Protein AF-0000000081447869 (afdb_homodimer)

InterPro domains:
  IPR001841 Zinc finger, RING-type [PS50089] (21-63)
  IPR001841 Zinc finger, RING-type [SM00184] (21-63)
  IPR013083 Zinc finger, RING/FYVE/PHD-type [G3DSA:3.30.40.10] (5-81)
  IPR017907 Zinc finger, RING-type, conserved site [PS00518] (40-49)
  IPR027370 Zinc finger, RING-type, eukaryotic [PF13445] (21-60)
  IPR052667 E3 ubiquitin-protein ligase RING-type [PTHR47156] (13-80)

Organism: NCBI:txid290746

Solvent-accessible surface area (backbone atoms only — not comparable to full-atom values): 9033 Å² total; per-residue (Å²): 138,72,70,68,60,60,57,58,55,49,54,54,48,53,56,53,55,52,43,35,18,80,81,82,61,49,59,51,39,94,58,69,30,19,38,30,60,43,61,87,12,54,54,34,19,42,56,56,43,60,67,54,29,47,87,57,24,26,52,39,92,83,82,58,52,71,22,86,47,32,47,89,72,60,37,50,37,53,59,78,100,136,72,70,67,59,61,57,58,56,48,54,55,48,53,56,52,55,51,43,36,19,80,82,84,61,48,60,50,39,94,57,68,29,18,37,29,61,45,60,86,12,55,54,33,20,42,55,55,43,59,68,54,28,46,87,57,24,26,51,38,94,82,81,57,53,72,23,86,48,33,49,90,71,60,35,50,37,52,62,76,101

Structure (mmCIF, N/CA/C/O backbone):
data_AF-0000000081447869-model_v1
#
loop_
_entity.id
_entity.type
_entity.pdbx_description
1 polymer 'RING-type domain-containing protein'
#
loop_
_atom_site.group_PDB
_atom_site.id
_atom_site.type_symbol
_atom_site.label_atom_id
_atom_site.label_alt_id
_atom_site.label_comp_id
_atom_site.label_asym_id
_atom_site.label_entity_id
_atom_site.label_seq_id
_atom_site.pdbx_PDB_ins_code
_atom_site.Cartn_x
_atom_site.Cartn_y
_atom_site.Cartn_z
_atom_site.occupancy
_atom_site.B_iso_or_equiv
_atom_site.auth_seq_id
_atom_site.auth_comp_id
_atom_site.auth_asym_id
_atom_site.auth_atom_id
_atom_site.pdbx_PDB_model_num
ATOM 1 N N . MET A 1 1 ? -5.035 40.844 2.201 1 31.8 1 MET A N 1
ATOM 2 C CA . MET A 1 1 ? -4.266 40.062 3.172 1 31.8 1 MET A CA 1
ATOM 3 C C . MET A 1 1 ? -4.891 38.688 3.4 1 31.8 1 MET A C 1
ATOM 5 O O . MET A 1 1 ? -4.484 37.969 4.305 1 31.8 1 MET A O 1
ATOM 9 N N . LEU A 1 2 ? -6.113 38.406 2.943 1 38.25 2 LEU A N 1
ATOM 10 C CA . LEU A 1 2 ? -7.051 37.344 3.281 1 38.25 2 LEU A CA 1
ATOM 11 C C . LEU A 1 2 ? -6.59 36 2.701 1 38.25 2 LEU A C 1
ATOM 13 O O . LEU A 1 2 ? -7.125 34.969 3.057 1 38.25 2 LEU A O 1
ATOM 17 N N . SER A 1 3 ? -5.953 36.094 1.623 1 46.19 3 SER A N 1
ATOM 18 C CA . SER A 1 3 ? -6.004 34.969 0.693 1 46.19 3 SER A CA 1
ATOM 19 C C . SER A 1 3 ? -5.125 33.812 1.17 1 46.19 3 SER A C 1
ATOM 21 O O . SER A 1 3 ? -5.098 32.75 0.549 1 46.19 3 SER A O 1
ATOM 23 N N . ASN A 1 4 ? -4.125 34.156 1.962 1 42.12 4 ASN A N 1
ATOM 24 C CA . ASN A 1 4 ? -3.127 33.125 2.154 1 42.12 4 ASN A CA 1
ATOM 25 C C . ASN A 1 4 ? -3.65 32 3.055 1 42.12 4 ASN A C 1
ATOM 27 O O . ASN A 1 4 ? -2.961 31 3.283 1 42.12 4 ASN A O 1
ATOM 31 N N . ALA A 1 5 ? -4.676 32.406 3.873 1 39.31 5 ALA A N 1
ATOM 32 C CA . ALA A 1 5 ? -5.184 31.406 4.816 1 39.31 5 ALA A CA 1
ATOM 33 C C . ALA A 1 5 ? -5.781 30.219 4.082 1 39.31 5 ALA A C 1
ATOM 35 O O . ALA A 1 5 ? -5.891 29.125 4.645 1 39.31 5 ALA A O 1
ATOM 36 N N . SER A 1 6 ? -6.32 30.375 2.91 1 42.62 6 SER A N 1
ATOM 37 C CA . SER A 1 6 ? -7.043 29.281 2.277 1 42.62 6 SER A CA 1
ATOM 38 C C . SER A 1 6 ? -6.098 28.141 1.897 1 42.62 6 SER A C 1
ATOM 40 O O . SER A 1 6 ? -6.531 27 1.717 1 42.62 6 SER A O 1
ATOM 42 N N . ARG A 1 7 ? -4.906 28.469 1.61 1 40.16 7 ARG A N 1
ATOM 43 C CA . ARG A 1 7 ? -3.982 27.469 1.091 1 40.16 7 ARG A CA 1
ATOM 44 C C . ARG A 1 7 ? -3.51 26.531 2.199 1 40.16 7 ARG A C 1
ATOM 46 O O . ARG A 1 7 ? -3.26 25.344 1.955 1 40.16 7 ARG A O 1
ATOM 53 N N . VAL A 1 8 ? -3.359 27.109 3.398 1 44.06 8 VAL A N 1
ATOM 54 C CA . VAL A 1 8 ? -2.902 26.234 4.48 1 44.06 8 VAL A CA 1
ATOM 55 C C . VAL A 1 8 ? -4.004 25.25 4.848 1 44.06 8 VAL A C 1
ATOM 57 O O . VAL A 1 8 ? -3.719 24.125 5.27 1 44.06 8 VAL A O 1
ATOM 60 N N . PHE A 1 9 ? -5.305 25.719 4.941 1 43.28 9 PHE A N 1
ATOM 61 C CA . PHE A 1 9 ? -6.438 24.844 5.219 1 43.28 9 PHE A CA 1
ATOM 62 C C . PHE A 1 9 ? -6.516 23.719 4.195 1 43.28 9 PHE A C 1
ATOM 64 O O . PHE A 1 9 ? -6.914 22.594 4.523 1 43.28 9 PHE A O 1
ATOM 71 N N . GLN A 1 10 ? -6.172 23.953 2.92 1 45.28 10 GLN A N 1
ATOM 72 C CA . GLN A 1 10 ? -6.273 23 1.812 1 45.28 10 GLN A CA 1
ATOM 73 C C . GLN A 1 10 ? -5.277 21.859 1.968 1 45.28 10 GLN A C 1
ATOM 75 O O . GLN A 1 10 ? -5.586 20.703 1.649 1 45.28 10 GLN A O 1
ATOM 80 N N . THR A 1 11 ? -4.082 22.25 2.373 1 47.38 11 THR A N 1
ATOM 81 C CA . THR A 1 11 ? -3.041 21.234 2.52 1 47.38 11 THR A CA 1
ATOM 82 C C . THR A 1 11 ? -3.359 20.297 3.684 1 47.38 11 THR A C 1
ATOM 84 O O . THR A 1 11 ? -3.125 19.094 3.598 1 47.38 11 THR A O 1
ATOM 87 N N . SER A 1 12 ? -3.805 20.922 4.742 1 48.34 12 SER A N 1
ATOM 88 C CA . SER A 1 12 ? -4.184 20.109 5.887 1 48.34 12 SER A CA 1
ATOM 89 C C . SER A 1 12 ? -5.371 19.203 5.555 1 48.34 12 SER A C 1
ATOM 91 O O . SER A 1 12 ? -5.449 18.078 6.035 1 48.34 12 SER A O 1
ATOM 93 N N . ASP A 1 13 ? -6.402 19.812 4.855 1 50 13 ASP A N 1
ATOM 94 C CA . ASP A 1 13 ? -7.59 19.047 4.504 1 50 13 ASP A CA 1
ATOM 95 C C . ASP A 1 13 ? -7.234 17.875 3.576 1 50 13 ASP A C 1
ATOM 97 O O . ASP A 1 13 ? -7.828 16.812 3.668 1 50 13 ASP A O 1
ATOM 101 N N . LYS A 1 14 ? -6.383 18.234 2.594 1 54.09 14 LYS A N 1
ATOM 102 C CA . LYS A 1 14 ? -5.953 17.172 1.68 1 54.09 14 LYS A CA 1
ATOM 103 C C . LYS A 1 14 ? -5.191 16.078 2.42 1 54.09 14 LYS A C 1
ATOM 105 O O . LYS A 1 14 ? -5.328 14.898 2.104 1 54.09 14 LYS A O 1
ATOM 110 N N . LEU A 1 15 ? -4.43 16.484 3.393 1 55.5 15 LEU A N 1
ATOM 111 C CA . LEU A 1 15 ? -3.721 15.5 4.203 1 55.5 15 LEU A CA 1
ATOM 112 C C . LEU A 1 15 ? -4.699 14.602 4.949 1 55.5 15 LEU A C 1
ATOM 114 O O . LEU A 1 15 ? -4.473 13.398 5.07 1 55.5 15 LEU A O 1
ATOM 118 N N . LYS A 1 16 ? -5.84 15.266 5.414 1 58.66 16 LYS A N 1
ATOM 119 C CA . LYS A 1 16 ? -6.855 14.508 6.137 1 58.66 16 LYS A CA 1
ATOM 120 C C . LYS A 1 16 ? -7.566 13.523 5.211 1 58.66 16 LYS A C 1
ATOM 122 O O . LYS A 1 16 ? -7.914 12.414 5.625 1 58.66 16 LYS A O 1
ATOM 127 N N . GLU A 1 17 ? -7.676 13.945 3.936 1 72.25 17 GLU A N 1
ATOM 128 C CA . GLU A 1 17 ? -8.406 13.125 2.977 1 72.25 17 GLU A CA 1
ATOM 129 C C . GLU A 1 17 ? -7.621 11.867 2.615 1 72.25 17 GLU A C 1
ATOM 131 O O . GLU A 1 17 ? -8.211 10.828 2.309 1 72.25 17 GLU A O 1
ATOM 136 N N . ASN A 1 18 ? -6.363 11.875 2.914 1 80.12 18 ASN A N 1
ATOM 137 C CA . ASN A 1 18 ? -5.543 10.719 2.564 1 80.12 18 ASN A CA 1
ATOM 138 C C . ASN A 1 18 ? -5.641 9.625 3.623 1 80.12 18 ASN A C 1
ATOM 140 O O . ASN A 1 18 ? -5.266 8.477 3.373 1 80.12 18 ASN A O 1
ATOM 144 N N . PHE A 1 19 ? -6.414 10.008 4.617 1 89.19 19 PHE A N 1
ATOM 145 C CA . PHE A 1 19 ? -6.457 9.047 5.711 1 89.19 19 PHE A CA 1
ATOM 146 C C . PHE A 1 19 ? -7.879 8.555 5.945 1 89.19 19 PHE A C 1
ATOM 148 O O . PHE A 1 19 ? -8.258 8.25 7.078 1 89.19 19 PHE A O 1
ATOM 155 N N . THR A 1 20 ? -8.633 8.586 4.887 1 93.19 20 THR A N 1
ATOM 156 C CA . THR A 1 20 ? -10.008 8.086 4.926 1 93.19 20 THR A CA 1
ATOM 157 C C . THR A 1 20 ? -10.242 7.062 3.818 1 93.19 20 THR A C 1
ATOM 159 O O . THR A 1 20 ? -9.695 7.195 2.719 1 93.19 20 THR A O 1
ATOM 162 N N . CYS A 1 21 ? -11.062 6.055 4.137 1 95.94 21 CYS A N 1
ATOM 163 C CA . CYS A 1 21 ? -11.445 5.059 3.139 1 95.94 21 CYS A CA 1
ATOM 164 C C . CYS A 1 21 ? -12.352 5.668 2.078 1 95.94 21 CYS A C 1
ATOM 166 O O . CYS A 1 21 ? -13.375 6.27 2.404 1 95.94 21 CYS A O 1
ATOM 168 N N . GLY A 1 22 ? -12.031 5.43 0.853 1 93.81 22 GLY A N 1
ATOM 169 C CA . GLY A 1 22 ? -12.773 6.008 -0.257 1 93.81 22 GLY A CA 1
ATOM 170 C C . GLY A 1 22 ? -14.133 5.359 -0.47 1 93.81 22 GLY A C 1
ATOM 171 O O . GLY A 1 22 ? -14.938 5.852 -1.261 1 93.81 22 GLY A O 1
ATOM 172 N N . ILE A 1 23 ? -14.391 4.301 0.212 1 96.56 23 ILE A N 1
ATOM 173 C CA . ILE A 1 23 ? -15.648 3.592 0.018 1 96.56 23 ILE A CA 1
ATOM 174 C C . ILE A 1 23 ? -16.641 3.98 1.117 1 96.56 23 ILE A C 1
ATOM 176 O O . ILE A 1 23 ? -17.75 4.434 0.833 1 96.56 23 ILE A O 1
ATOM 180 N N . CYS A 1 24 ? -16.281 3.881 2.348 1 96.88 24 CYS A N 1
ATOM 181 C CA . CYS A 1 24 ? -17.219 4.086 3.438 1 96.88 24 CYS A CA 1
ATOM 182 C C . CYS A 1 24 ? -17.047 5.461 4.062 1 96.88 24 CYS A C 1
ATOM 184 O O . CYS A 1 24 ? -17.875 5.902 4.859 1 96.88 24 CYS A O 1
ATOM 186 N N . GLY A 1 25 ? -15.836 6.031 3.816 1 95.5 25 GLY A N 1
ATOM 187 C CA . GLY A 1 25 ? -15.594 7.375 4.312 1 95.5 25 GLY A CA 1
ATOM 188 C C . GLY A 1 25 ? -15.047 7.402 5.723 1 95.5 25 GLY A C 1
ATOM 189 O O . GLY A 1 25 ? -14.781 8.477 6.273 1 95.5 25 GLY A O 1
ATOM 190 N N . GLU A 1 26 ? -14.844 6.289 6.355 1 96.25 26 GLU A N 1
ATOM 191 C CA . GLU A 1 26 ? -14.297 6.227 7.711 1 96.25 26 GLU A CA 1
ATOM 192 C C . GLU A 1 26 ? -12.812 6.551 7.719 1 96.25 26 GLU A C 1
ATOM 194 O O . GLU A 1 26 ? -12.094 6.254 6.758 1 96.25 26 GLU A O 1
ATOM 199 N N . ASN A 1 27 ? -12.305 7.102 8.812 1 94.12 27 ASN A N 1
ATOM 200 C CA . ASN A 1 27 ? -10.875 7.266 9.016 1 94.12 27 ASN A CA 1
ATOM 201 C C . ASN A 1 27 ? -10.172 5.922 9.211 1 94.12 27 ASN A C 1
ATOM 203 O O . ASN A 1 27 ? -10.711 5.031 9.875 1 94.12 27 ASN A O 1
ATOM 207 N N . TYR A 1 28 ? -9 5.859 8.578 1 94.5 28 TYR A N 1
ATOM 208 C CA . TYR A 1 28 ? -8.227 4.641 8.797 1 94.5 28 TYR A CA 1
ATOM 209 C C . TYR A 1 28 ? -7.809 4.516 10.258 1 94.5 28 TYR A C 1
ATOM 211 O O . TYR A 1 28 ? -7.426 5.504 10.891 1 94.5 28 TYR A O 1
ATOM 219 N N . THR A 1 29 ? -7.941 3.348 10.797 1 95.25 29 THR A N 1
ATOM 220 C CA . THR A 1 29 ? -7.488 2.977 12.133 1 95.25 29 THR A CA 1
ATOM 221 C C . THR A 1 29 ? -6.68 1.684 12.086 1 95.25 29 THR A C 1
ATOM 223 O O . THR A 1 29 ? -6.492 1.097 11.023 1 95.25 29 THR A O 1
ATOM 226 N N . ASN A 1 30 ? -6.082 1.319 13.211 1 95.75 30 ASN A N 1
ATOM 227 C CA . ASN A 1 30 ? -5.223 0.141 13.273 1 95.75 30 ASN A CA 1
ATOM 228 C C . ASN A 1 30 ? -6.039 -1.142 13.398 1 95.75 30 ASN A C 1
ATOM 230 O O . ASN A 1 30 ? -5.48 -2.238 13.438 1 95.75 30 ASN A O 1
ATOM 234 N N . ASP A 1 31 ? -7.379 -1.049 13.352 1 95.56 31 ASP A N 1
ATOM 235 C CA . ASP A 1 31 ? -8.227 -2.219 13.57 1 95.56 31 ASP A CA 1
ATOM 236 C C . ASP A 1 31 ? -9.25 -2.373 12.445 1 95.56 31 ASP A C 1
ATOM 238 O O . ASP A 1 31 ? -8.883 -2.652 11.305 1 95.56 31 ASP A O 1
ATOM 242 N N . LYS A 1 32 ? -10.477 -2.072 12.742 1 96.69 32 LYS A N 1
ATOM 243 C CA . LYS A 1 32 ? -11.586 -2.312 11.82 1 96.69 32 LYS A CA 1
ATOM 244 C C . LYS A 1 32 ? -11.406 -1.522 10.531 1 96.69 32 LYS A C 1
ATOM 246 O O . LYS A 1 32 ? -11.789 -1.991 9.453 1 96.69 32 LYS A O 1
ATOM 251 N N . PHE A 1 33 ? -10.891 -0.488 10.648 1 97.88 33 PHE A N 1
ATOM 252 C CA . PHE A 1 33 ? -10.758 0.382 9.484 1 97.88 33 PHE A CA 1
ATOM 253 C C . PHE A 1 33 ? -9.305 0.521 9.07 1 97.88 33 PHE A C 1
ATOM 255 O O . PHE A 1 33 ? -8.883 1.572 8.578 1 97.88 33 PHE A O 1
ATOM 262 N N . ALA A 1 34 ? -8.547 -0.594 9.289 1 97.88 34 ALA A N 1
ATOM 263 C CA . ALA A 1 34 ? -7.145 -0.586 8.883 1 97.88 34 ALA A CA 1
ATOM 264 C C . ALA A 1 34 ? -7.008 -0.438 7.371 1 97.88 34 ALA A C 1
ATOM 266 O O . ALA A 1 34 ? -7.746 -1.07 6.613 1 97.88 34 ALA A O 1
ATOM 267 N N . PRO A 1 35 ? -6.062 0.418 6.902 1 97.12 35 PRO A N 1
ATOM 268 C CA . PRO A 1 35 ? -5.867 0.601 5.461 1 97.12 35 PRO A CA 1
ATOM 269 C C . PRO A 1 35 ? -5.195 -0.603 4.801 1 97.12 35 PRO A C 1
ATOM 271 O O . PRO A 1 35 ? -4.199 -1.116 5.312 1 97.12 35 PRO A O 1
ATOM 274 N N . ILE A 1 36 ? -5.742 -1.057 3.74 1 97.75 36 ILE A N 1
ATOM 275 C CA . ILE A 1 36 ? -5.238 -2.141 2.904 1 97.75 36 ILE A CA 1
ATOM 276 C C . ILE A 1 36 ? -5.082 -1.652 1.466 1 97.75 36 ILE A C 1
ATOM 278 O O . ILE A 1 36 ? -6.031 -1.131 0.875 1 97.75 36 ILE A O 1
ATOM 282 N N . THR A 1 37 ? -3.859 -1.77 0.894 1 96.56 37 THR A N 1
ATOM 283 C CA . THR A 1 37 ? -3.623 -1.364 -0.487 1 96.56 37 THR A CA 1
ATOM 284 C C . THR A 1 37 ? -3.738 -2.559 -1.429 1 96.56 37 THR A C 1
ATOM 286 O O . THR A 1 37 ? -3.129 -3.604 -1.19 1 96.56 37 THR A O 1
ATOM 289 N N . LEU A 1 38 ? -4.512 -2.385 -2.439 1 96.88 38 LEU A N 1
ATOM 290 C CA . LEU A 1 38 ? -4.699 -3.42 -3.449 1 96.88 38 LEU A CA 1
ATOM 291 C C . LEU A 1 38 ? -3.604 -3.352 -4.508 1 96.88 38 LEU A C 1
ATOM 293 O O . LEU A 1 38 ? -2.82 -2.4 -4.535 1 96.88 38 LEU A O 1
ATOM 297 N N . HIS A 1 39 ? -3.529 -4.352 -5.332 1 94.75 39 HIS A N 1
ATOM 298 C CA . HIS A 1 39 ? -2.52 -4.457 -6.379 1 94.75 39 HIS A CA 1
ATOM 299 C C . HIS A 1 39 ? -2.58 -3.258 -7.324 1 94.75 39 HIS A C 1
ATOM 301 O O . HIS A 1 39 ? -1.547 -2.797 -7.812 1 94.75 39 HIS A O 1
ATOM 307 N N . CYS A 1 40 ? -3.727 -2.725 -7.508 1 95.44 40 CYS A N 1
ATOM 308 C CA . CYS A 1 40 ? -3.904 -1.601 -8.422 1 95.44 40 CYS A CA 1
ATOM 309 C C . CYS A 1 40 ? -3.379 -0.31 -7.805 1 95.44 40 CYS A C 1
ATOM 311 O O . CYS A 1 40 ? -3.266 0.709 -8.484 1 95.44 40 CYS A O 1
ATOM 313 N N . GLY A 1 41 ? -3.131 -0.33 -6.492 1 95.31 41 GLY A N 1
ATOM 314 C CA . GLY A 1 41 ? -2.574 0.835 -5.824 1 95.31 41 GLY A CA 1
ATOM 315 C C . GLY A 1 41 ? -3.6 1.607 -5.016 1 95.31 41 GLY A C 1
ATOM 316 O O . GLY A 1 41 ? -3.244 2.494 -4.234 1 95.31 41 GLY A O 1
ATOM 317 N N . HIS A 1 42 ? -4.859 1.275 -5.105 1 95.38 42 HIS A N 1
ATOM 318 C CA . HIS A 1 42 ? -5.887 1.932 -4.305 1 95.38 42 HIS A CA 1
ATOM 319 C C . HIS A 1 42 ? -5.973 1.323 -2.91 1 95.38 42 HIS A C 1
ATOM 321 O O . HIS A 1 42 ? -5.836 0.108 -2.75 1 95.38 42 HIS A O 1
ATOM 327 N N . THR A 1 43 ? -6.293 2.191 -1.977 1 96.38 43 THR A N 1
ATOM 328 C CA . THR A 1 43 ? -6.34 1.776 -0.579 1 96.38 43 THR A CA 1
ATOM 329 C C . THR A 1 43 ? -7.754 1.928 -0.018 1 96.38 43 THR A C 1
ATOM 331 O O . THR A 1 43 ? -8.414 2.941 -0.251 1 96.38 43 THR A O 1
ATOM 334 N N . PHE A 1 44 ? -8.227 0.866 0.715 1 97.44 44 PHE A N 1
ATOM 335 C CA . PHE A 1 44 ? -9.5 0.859 1.421 1 97.44 44 PHE A CA 1
ATOM 336 C C . PHE A 1 44 ? -9.352 0.242 2.807 1 97.44 44 PHE A C 1
ATOM 338 O O . PHE A 1 44 ? -8.32 -0.365 3.113 1 97.44 44 PHE A O 1
ATOM 345 N N . CYS A 1 45 ? -10.352 0.476 3.613 1 98.06 45 CYS A N 1
ATOM 346 C CA . CYS A 1 45 ? -10.266 -0.089 4.957 1 98.06 45 CYS A CA 1
ATOM 347 C C . CYS A 1 45 ? -10.578 -1.582 4.938 1 98.06 45 CYS A C 1
ATOM 349 O O . CYS A 1 45 ? -11.25 -2.07 4.031 1 98.06 45 CYS A O 1
ATOM 351 N N . ARG A 1 46 ? -10.109 -2.217 5.93 1 98.44 46 ARG A N 1
ATOM 352 C CA . ARG A 1 46 ? -10.305 -3.652 6.094 1 98.44 46 ARG A CA 1
ATOM 353 C C . ARG A 1 46 ? -11.789 -4.016 6.02 1 98.44 46 ARG A C 1
ATOM 355 O O . ARG A 1 46 ? -12.156 -5.012 5.391 1 98.44 46 ARG A O 1
ATOM 362 N N . ASN A 1 47 ? -12.617 -3.254 6.637 1 98.56 47 ASN A N 1
ATOM 363 C CA . ASN A 1 47 ? -14.055 -3.51 6.625 1 98.56 47 ASN A CA 1
ATOM 364 C C . ASN A 1 47 ? -14.602 -3.564 5.203 1 98.56 47 ASN A C 1
ATOM 366 O O . ASN A 1 47 ? -15.312 -4.504 4.844 1 98.56 47 ASN A O 1
ATOM 370 N N . CYS A 1 48 ? -14.266 -2.648 4.426 1 98.56 48 CYS A N 1
ATOM 371 C CA . CYS A 1 48 ? -14.75 -2.58 3.049 1 98.56 48 CYS A CA 1
ATOM 372 C C . CYS A 1 48 ? -14.094 -3.656 2.189 1 98.56 48 CYS A C 1
ATOM 374 O O . CYS A 1 48 ? -14.742 -4.238 1.318 1 98.56 48 CYS A O 1
ATOM 376 N N . ILE A 1 49 ? -12.812 -3.92 2.398 1 98.62 49 ILE A N 1
ATOM 377 C CA . ILE A 1 49 ? -12.109 -4.977 1.676 1 98.62 49 ILE A CA 1
ATOM 378 C C . ILE A 1 49 ? -12.805 -6.316 1.926 1 98.62 49 ILE A C 1
ATOM 380 O O . ILE A 1 49 ? -13 -7.102 0.996 1 98.62 49 ILE A O 1
ATOM 384 N N . ASP A 1 50 ? -13.18 -6.527 3.156 1 98.12 50 ASP A N 1
ATOM 385 C CA . ASP A 1 50 ? -13.828 -7.789 3.502 1 98.12 50 ASP A CA 1
ATOM 386 C C . ASP A 1 50 ? -15.188 -7.906 2.818 1 98.12 50 ASP A C 1
ATOM 388 O O . ASP A 1 50 ? -15.617 -9.008 2.467 1 98.12 50 ASP A O 1
ATOM 392 N N . GLN A 1 51 ? -15.789 -6.797 2.65 1 98 51 GLN A N 1
ATOM 393 C CA . GLN A 1 51 ? -17.094 -6.785 1.992 1 98 51 GLN A CA 1
ATOM 394 C C . GLN A 1 51 ? -16.953 -7 0.488 1 98 51 GLN A C 1
ATOM 396 O O . GLN A 1 51 ? -17.781 -7.672 -0.13 1 98 51 GLN A O 1
ATOM 401 N N . LEU A 1 52 ? -15.93 -6.449 -0.141 1 97.75 52 LEU A N 1
ATOM 402 C CA . LEU A 1 52 ? -15.688 -6.555 -1.574 1 97.75 52 LEU A CA 1
ATOM 403 C C . LEU A 1 52 ? -15.141 -7.93 -1.936 1 97.75 52 LEU A C 1
ATOM 405 O O . LEU A 1 52 ? -15.344 -8.414 -3.053 1 97.75 52 LEU A O 1
ATOM 409 N N . GLY A 1 53 ? -14.398 -8.5 -0.96 1 97.75 53 GLY A N 1
ATOM 410 C CA . GLY A 1 53 ? -13.609 -9.695 -1.219 1 97.75 53 GLY A CA 1
ATOM 411 C C . GLY A 1 53 ? -14.445 -10.883 -1.658 1 97.75 53 GLY A C 1
ATOM 412 O O . GLY A 1 53 ? -15.555 -11.078 -1.166 1 97.75 53 GLY A O 1
ATOM 413 N N . LYS A 1 54 ? -13.828 -11.586 -2.584 1 95.44 54 LYS A N 1
ATOM 414 C CA . LYS A 1 54 ? -14.336 -12.891 -2.992 1 95.44 54 LYS A CA 1
ATOM 415 C C . LYS A 1 54 ? -13.453 -14.016 -2.455 1 95.44 54 LYS A C 1
ATOM 417 O O . LYS A 1 54 ? -12.617 -13.789 -1.583 1 95.44 54 LYS A O 1
ATOM 422 N N . ASP A 1 55 ? -13.648 -15.242 -2.832 1 95.12 55 ASP A N 1
ATOM 423 C CA . ASP A 1 55 ? -12.914 -16.375 -2.297 1 95.12 55 ASP A CA 1
ATOM 424 C C . ASP A 1 55 ? -11.422 -16.234 -2.555 1 95.12 55 ASP A C 1
ATOM 426 O O . ASP A 1 55 ? -10.609 -16.391 -1.638 1 95.12 55 ASP A O 1
ATOM 430 N N . LYS A 1 56 ? -11.125 -15.805 -3.758 1 96.88 56 LYS A N 1
ATOM 431 C CA . LYS A 1 56 ? -9.711 -15.883 -4.109 1 96.88 56 LYS A CA 1
ATOM 432 C C . LYS A 1 56 ? -9.164 -14.516 -4.5 1 96.88 56 LYS A C 1
ATOM 434 O O . LYS A 1 56 ? -7.973 -14.375 -4.805 1 96.88 56 LYS A O 1
ATOM 439 N N . HIS A 1 57 ? -10.07 -13.547 -4.52 1 97.88 57 HIS A N 1
ATOM 440 C CA . HIS A 1 57 ? -9.609 -12.25 -4.996 1 97.88 57 HIS A CA 1
ATOM 441 C C . HIS A 1 57 ? -10.461 -11.125 -4.438 1 97.88 57 HIS A C 1
ATOM 443 O O . HIS A 1 57 ? -11.516 -11.367 -3.84 1 97.88 57 HIS A O 1
ATOM 449 N N . VAL A 1 58 ? -9.922 -9.93 -4.566 1 98.31 58 VAL A N 1
ATOM 450 C CA . VAL A 1 58 ? -10.609 -8.703 -4.168 1 98.31 58 VAL A CA 1
ATOM 451 C C . VAL A 1 58 ? -10.68 -7.738 -5.344 1 98.31 58 VAL A C 1
ATOM 453 O O . VAL A 1 58 ? -9.641 -7.277 -5.836 1 98.31 58 VAL A O 1
ATOM 456 N N . PRO A 1 59 ? -11.891 -7.426 -5.797 1 98.44 59 PRO A N 1
ATOM 457 C CA . PRO A 1 59 ? -12.008 -6.355 -6.789 1 98.44 59 PRO A CA 1
ATOM 458 C C . PRO A 1 59 ? -11.867 -4.965 -6.18 1 98.44 59 PRO A C 1
ATOM 460 O O . PRO A 1 59 ? -12.359 -4.719 -5.074 1 98.44 59 PRO A O 1
ATOM 463 N N . CYS A 1 60 ? -11.141 -4.152 -6.93 1 97.94 60 CYS A N 1
ATOM 464 C CA . CYS A 1 60 ? -11.008 -2.773 -6.473 1 97.94 60 CYS A CA 1
ATOM 465 C C . CYS A 1 60 ? -12.328 -2.025 -6.617 1 97.94 60 CYS A C 1
ATOM 467 O O . CYS A 1 60 ? -12.969 -2.078 -7.672 1 97.94 60 CYS A O 1
ATOM 469 N N . GLY A 1 61 ? -12.695 -1.264 -5.68 1 96.75 61 GLY A N 1
ATOM 470 C CA . GLY A 1 61 ? -13.945 -0.529 -5.66 1 96.75 61 GLY A CA 1
ATOM 471 C C . GLY A 1 61 ? -13.938 0.691 -6.562 1 96.75 61 GLY A C 1
ATOM 472 O O . GLY A 1 61 ? -14.977 1.315 -6.777 1 96.75 61 GLY A O 1
ATOM 473 N N . VAL A 1 62 ? -12.766 0.955 -7.059 1 95.25 62 VAL A N 1
ATOM 474 C CA . VAL A 1 62 ? -12.641 2.182 -7.84 1 95.25 62 VAL A CA 1
ATOM 475 C C . VAL A 1 62 ? -12.367 1.838 -9.305 1 95.25 62 VAL A C 1
ATOM 477 O O . VAL A 1 62 ? -13.102 2.26 -10.195 1 95.25 62 VAL A O 1
ATOM 480 N N . CYS A 1 63 ? -11.367 1.007 -9.609 1 95.69 63 CYS A N 1
ATOM 481 C CA . CYS A 1 63 ? -10.953 0.732 -10.984 1 95.69 63 CYS A CA 1
ATOM 482 C C . CYS A 1 63 ? -11.398 -0.659 -11.422 1 95.69 63 CYS A C 1
ATOM 484 O O . CYS A 1 63 ? -11.25 -1.027 -12.586 1 95.69 63 CYS A O 1
ATOM 486 N N . PHE A 1 64 ? -11.789 -1.495 -10.539 1 96.38 64 PHE A N 1
ATOM 487 C CA . PHE A 1 64 ? -12.398 -2.805 -10.742 1 96.38 64 PHE A CA 1
ATOM 488 C C . PHE A 1 64 ? -11.344 -3.846 -11.086 1 96.38 64 PHE A C 1
ATOM 490 O O . PHE A 1 64 ? -11.672 -4.988 -11.414 1 96.38 64 PHE A O 1
ATOM 497 N N . THR A 1 65 ? -10.086 -3.51 -11.039 1 96.69 65 THR A N 1
ATOM 498 C CA . THR A 1 65 ? -9.016 -4.477 -11.219 1 96.69 65 THR A CA 1
ATOM 499 C C . THR A 1 65 ? -8.992 -5.48 -10.07 1 96.69 65 THR A C 1
ATOM 501 O O . THR A 1 65 ? -9.172 -5.109 -8.906 1 96.69 65 THR A O 1
ATOM 504 N N . ASN A 1 66 ? -8.742 -6.703 -10.398 1 97.5 66 ASN A N 1
ATOM 505 C CA . ASN A 1 66 ? -8.695 -7.75 -9.383 1 97.5 66 ASN A CA 1
ATOM 506 C C . ASN A 1 66 ? -7.32 -7.848 -8.734 1 97.5 66 ASN A C 1
ATOM 508 O O . ASN A 1 66 ? -6.301 -7.832 -9.43 1 97.5 66 ASN A O 1
ATOM 512 N N . THR A 1 67 ? -7.281 -7.848 -7.434 1 96.94 67 THR A N 1
ATOM 513 C CA . THR A 1 67 ? -6.141 -8.344 -6.672 1 96.94 67 THR A CA 1
ATOM 514 C C . THR A 1 67 ? -6.301 -9.836 -6.371 1 96.94 67 THR A C 1
ATOM 516 O O . THR A 1 67 ? -7.168 -10.227 -5.59 1 96.94 67 THR A O 1
ATOM 519 N N . TRP A 1 68 ? -5.434 -10.609 -6.973 1 95.94 68 TRP A N 1
ATOM 520 C CA . TRP A 1 68 ? -5.59 -12.055 -6.887 1 95.94 68 TRP A CA 1
ATOM 521 C C . TRP A 1 68 ? -4.949 -12.594 -5.609 1 95.94 68 TRP A C 1
ATOM 523 O O . TRP A 1 68 ? -4 -13.375 -5.668 1 95.94 68 TRP A O 1
ATOM 533 N N . THR A 1 69 ? -5.312 -12.156 -4.469 1 95.94 69 THR A N 1
ATOM 534 C CA . THR A 1 69 ? -5.016 -12.547 -3.098 1 95.94 69 THR A CA 1
ATOM 535 C C . THR A 1 69 ? -6.266 -12.469 -2.229 1 95.94 69 THR A C 1
ATOM 537 O O . THR A 1 69 ? -7 -11.477 -2.277 1 95.94 69 THR A O 1
ATOM 540 N N . PRO A 1 70 ? -6.539 -13.594 -1.502 1 97.12 70 PRO A N 1
ATOM 541 C CA . PRO A 1 70 ? -7.695 -13.523 -0.607 1 97.12 70 PRO A CA 1
ATOM 542 C C . PRO A 1 70 ? -7.609 -12.352 0.375 1 97.12 70 PRO A C 1
ATOM 544 O O . PRO A 1 70 ? -6.523 -12.047 0.877 1 97.12 70 PRO A O 1
ATOM 547 N N . ALA A 1 71 ? -8.742 -11.781 0.708 1 97.5 71 ALA A N 1
ATOM 548 C CA . ALA A 1 71 ? -8.812 -10.617 1.589 1 97.5 71 ALA A CA 1
ATOM 549 C C . ALA A 1 71 ? -8.078 -10.883 2.9 1 97.5 71 ALA A C 1
ATOM 551 O O . ALA A 1 71 ? -7.363 -10.008 3.408 1 97.5 71 ALA A O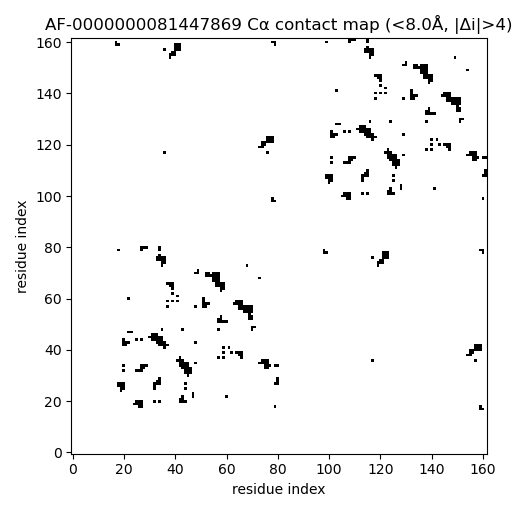 1
ATOM 552 N N . LYS A 1 72 ? -8.18 -12.039 3.443 1 96 72 LYS A N 1
ATOM 553 C CA . LYS A 1 72 ? -7.633 -12.383 4.75 1 96 72 LYS A CA 1
ATOM 554 C C . LYS A 1 72 ? -6.105 -12.383 4.719 1 96 72 LYS A C 1
ATOM 556 O O . LYS A 1 72 ? -5.457 -12.312 5.766 1 96 72 LYS A O 1
ATOM 561 N N . LYS A 1 73 ? -5.516 -12.383 3.547 1 96.25 73 LYS A N 1
ATOM 562 C CA . LYS A 1 73 ? -4.062 -12.469 3.42 1 96.25 73 LYS A CA 1
ATOM 563 C C . LYS A 1 73 ? -3.451 -11.109 3.119 1 96.25 73 LYS A C 1
ATOM 565 O O . LYS A 1 73 ? -2.227 -10.961 3.086 1 96.25 73 LYS A O 1
ATOM 570 N N . LEU A 1 74 ? -4.254 -10.172 2.85 1 96.5 74 LEU A N 1
ATOM 571 C CA . LEU A 1 74 ? -3.746 -8.828 2.607 1 96.5 74 LEU A CA 1
ATOM 572 C C . LEU A 1 74 ? -3.33 -8.156 3.914 1 96.5 74 LEU A C 1
ATOM 574 O O . LEU A 1 74 ? -3.996 -8.32 4.938 1 96.5 74 LEU A O 1
ATOM 578 N N . THR A 1 75 ? -2.271 -7.438 3.801 1 96.12 75 THR A N 1
ATOM 579 C CA . THR A 1 75 ? -1.687 -6.844 5 1 96.12 75 THR A CA 1
ATOM 580 C C . THR A 1 75 ? -1.971 -5.344 5.055 1 96.12 75 THR A C 1
ATOM 582 O O . THR A 1 75 ? -2.311 -4.734 4.035 1 96.12 75 THR A O 1
ATOM 585 N N . LYS A 1 76 ? -1.813 -4.836 6.266 1 96.69 76 LYS A N 1
ATOM 586 C CA . LYS A 1 76 ? -2.027 -3.408 6.484 1 96.69 76 LYS A CA 1
ATOM 587 C C . LYS A 1 76 ? -0.951 -2.578 5.789 1 96.69 76 LYS A C 1
ATOM 589 O O . LYS A 1 76 ? 0.207 -2.994 5.711 1 96.69 76 LYS A O 1
ATOM 594 N N . ASN A 1 77 ? -1.438 -1.491 5.215 1 94.12 77 ASN A N 1
ATOM 595 C CA . ASN A 1 77 ? -0.511 -0.448 4.793 1 94.12 77 ASN A CA 1
ATOM 596 C C . ASN A 1 77 ? -0.003 0.367 5.977 1 94.12 77 ASN A C 1
ATOM 598 O O . ASN A 1 77 ? -0.651 1.325 6.402 1 94.12 77 ASN A O 1
ATOM 602 N N . TYR A 1 78 ? 1.146 0.058 6.484 1 91.94 78 TYR A N 1
ATOM 603 C CA . TYR A 1 78 ? 1.622 0.635 7.738 1 91.94 78 TYR A CA 1
ATOM 604 C C . TYR A 1 78 ? 2.012 2.096 7.551 1 91.94 78 TYR A C 1
ATOM 606 O O . TYR A 1 78 ? 2.113 2.846 8.523 1 91.94 78 TYR A O 1
ATOM 614 N N . GLN A 1 79 ? 2.227 2.512 6.359 1 89 79 GLN A N 1
ATOM 615 C CA . GLN A 1 79 ? 2.605 3.898 6.102 1 89 79 GLN A CA 1
ATOM 616 C C . GLN A 1 79 ? 1.45 4.848 6.398 1 89 79 GLN A C 1
ATOM 618 O O . GLN A 1 79 ? 1.665 6.035 6.652 1 89 79 GLN A O 1
ATOM 623 N N . MET A 1 80 ? 0.276 4.289 6.422 1 88.56 80 MET A N 1
ATOM 624 C CA . MET A 1 80 ? -0.923 5.098 6.621 1 88.56 80 MET A CA 1
ATOM 625 C C . MET A 1 80 ? -1.33 5.117 8.086 1 88.56 80 MET A C 1
ATOM 627 O O . MET A 1 80 ? -2.41 5.602 8.43 1 88.56 80 MET A O 1
ATOM 631 N N . LEU A 1 81 ? -0.566 4.527 8.812 1 83.81 81 LEU A N 1
ATOM 632 C CA . LEU A 1 81 ? -0.893 4.441 10.227 1 83.81 81 LEU A CA 1
ATOM 633 C C . LEU A 1 81 ? 0.152 5.164 11.07 1 83.81 81 LEU A C 1
ATOM 635 O O . LEU A 1 81 ? 1.317 5.258 10.68 1 83.81 81 LEU A O 1
ATOM 639 N N . MET B 1 1 ? 3.637 28.547 29.703 1 31.81 1 MET B N 1
ATOM 640 C CA . MET B 1 1 ? 2.91 28.719 28.453 1 31.81 1 MET B CA 1
ATOM 641 C C . MET B 1 1 ? 3.615 28 27.312 1 31.81 1 MET B C 1
ATOM 643 O O . MET B 1 1 ? 3.254 28.172 26.141 1 31.81 1 MET B O 1
ATOM 647 N N . LEU B 1 2 ? 4.844 27.516 27.453 1 39.16 2 LEU B N 1
ATOM 648 C CA . LEU B 1 2 ? 5.82 27.062 26.469 1 39.16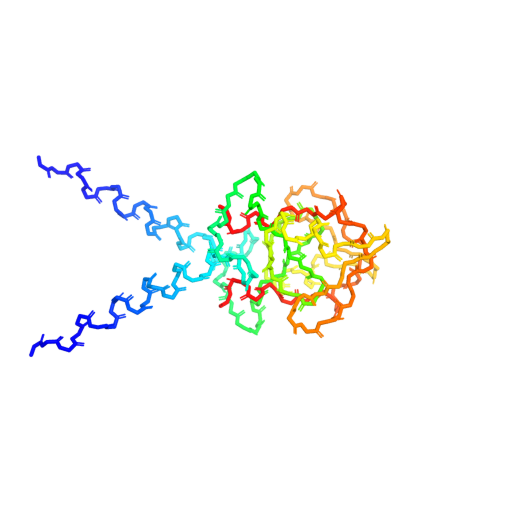 2 LEU B CA 1
ATOM 649 C C . LEU B 1 2 ? 5.395 25.75 25.844 1 39.16 2 LEU B C 1
ATOM 651 O O . LEU B 1 2 ? 5.941 25.328 24.812 1 39.16 2 LEU B O 1
ATOM 655 N N . SER B 1 3 ? 4.746 24.953 26.609 1 46.28 3 SER B N 1
ATOM 656 C CA . SER B 1 3 ? 4.828 23.516 26.406 1 46.28 3 SER B CA 1
ATOM 657 C C . SER B 1 3 ? 3.996 23.078 25.203 1 46.28 3 SER B C 1
ATOM 659 O O . SER B 1 3 ? 4.031 21.922 24.812 1 46.28 3 SER B O 1
ATOM 661 N N . ASN B 1 4 ? 2.99 23.891 24.922 1 42.5 4 ASN B N 1
ATOM 662 C CA . ASN B 1 4 ? 2.037 23.312 23.984 1 42.5 4 ASN B CA 1
ATOM 663 C C . ASN B 1 4 ? 2.6 23.266 22.562 1 42.5 4 ASN B C 1
ATOM 665 O O . ASN B 1 4 ? 1.966 22.719 21.656 1 42.5 4 ASN B O 1
ATOM 669 N N . ALA B 1 5 ? 3.596 24.156 22.359 1 40 5 ALA B N 1
ATOM 670 C CA . ALA B 1 5 ? 4.145 24.219 21 1 40 5 ALA B CA 1
ATOM 671 C C . ALA B 1 5 ? 4.797 22.891 20.625 1 40 5 ALA B C 1
ATOM 673 O O . ALA B 1 5 ? 4.93 22.578 19.438 1 40 5 ALA B O 1
ATOM 674 N N . SER B 1 6 ? 5.348 22.141 21.547 1 43.06 6 SER B N 1
ATOM 675 C CA . SER B 1 6 ? 6.113 20.969 21.156 1 43.06 6 SER B CA 1
ATOM 676 C C . SER B 1 6 ? 5.211 19.906 20.531 1 43.06 6 SER B C 1
ATOM 678 O O . SER B 1 6 ? 5.688 19.031 19.812 1 43.06 6 SER B O 1
ATOM 680 N N . ARG B 1 7 ? 3.998 19.859 20.938 1 41.16 7 ARG B N 1
ATOM 681 C CA . ARG B 1 7 ? 3.113 18.781 20.5 1 41.16 7 ARG B CA 1
ATOM 682 C C . ARG B 1 7 ? 2.658 18.984 19.062 1 41.16 7 ARG B C 1
ATOM 684 O O . ARG B 1 7 ? 2.455 18.016 18.328 1 41.16 7 ARG B O 1
ATOM 691 N N . VAL B 1 8 ? 2.486 20.25 18.703 1 44.28 8 VAL B N 1
ATOM 692 C CA . VAL B 1 8 ? 2.051 20.484 17.328 1 44.28 8 VAL B CA 1
ATOM 693 C C . VAL B 1 8 ? 3.182 20.156 16.359 1 44.28 8 VAL B C 1
ATOM 695 O O . VAL B 1 8 ? 2.934 19.734 15.234 1 44.28 8 VAL B O 1
ATOM 698 N N . PHE B 1 9 ? 4.477 20.562 16.672 1 43.88 9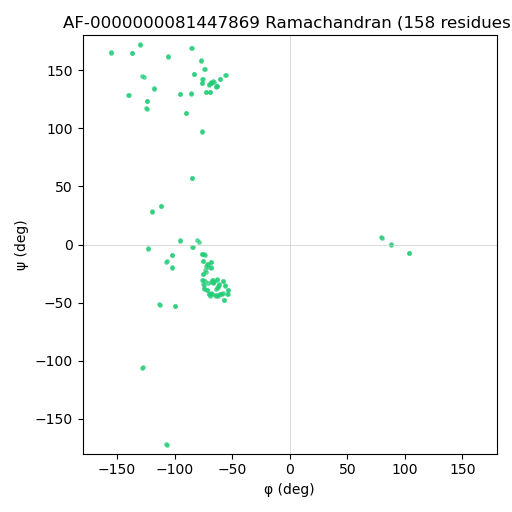 PHE B N 1
ATOM 699 C CA . PHE B 1 9 ? 5.633 20.234 15.859 1 43.88 9 PHE B CA 1
ATOM 700 C C . PHE B 1 9 ? 5.75 18.719 15.688 1 43.88 9 PHE B C 1
ATOM 702 O O . PHE B 1 9 ? 6.188 18.234 14.641 1 43.88 9 PHE B O 1
ATOM 709 N N . GLN B 1 10 ? 5.387 17.906 16.688 1 45.53 10 GLN B N 1
ATOM 710 C CA . GLN B 1 10 ? 5.52 16.453 16.719 1 45.53 10 GLN B CA 1
ATOM 711 C C . GLN B 1 10 ? 4.57 15.789 15.734 1 45.53 10 GLN B C 1
ATOM 713 O O . GLN B 1 10 ? 4.926 14.805 15.086 1 45.53 10 GLN B O 1
ATOM 718 N N . THR B 1 11 ? 3.35 16.297 15.75 1 47.62 11 THR B N 1
ATOM 719 C CA . THR B 1 11 ? 2.354 15.711 14.859 1 47.62 11 THR B CA 1
ATOM 720 C C . THR B 1 11 ? 2.699 15.984 13.398 1 47.62 11 THR B C 1
ATOM 722 O O . THR B 1 11 ? 2.525 15.117 12.539 1 47.62 11 THR B O 1
ATOM 725 N N . SER B 1 12 ? 3.111 17.219 13.172 1 48.53 12 SER B N 1
ATOM 726 C CA . SER B 1 12 ? 3.508 17.562 11.805 1 48.53 12 SER B CA 1
ATOM 727 C C . SER B 1 12 ? 4.738 16.766 11.375 1 48.53 12 SER B C 1
ATOM 729 O O . SER B 1 12 ? 4.867 16.391 10.203 1 48.53 12 SER B O 1
ATOM 731 N N . ASP B 1 13 ? 5.746 16.656 12.312 1 50.44 13 ASP B N 1
ATOM 732 C CA . ASP B 1 13 ? 6.973 15.938 11.984 1 50.44 13 ASP B CA 1
ATOM 733 C C . ASP B 1 13 ? 6.68 14.469 11.703 1 50.44 13 ASP B C 1
ATOM 735 O O . ASP B 1 13 ? 7.32 13.859 10.836 1 50.44 13 ASP B O 1
ATOM 739 N N . LYS B 1 14 ? 5.824 13.922 12.586 1 55 14 LYS B N 1
ATOM 740 C CA . LYS B 1 14 ? 5.461 12.523 12.375 1 55 14 LYS B CA 1
ATOM 741 C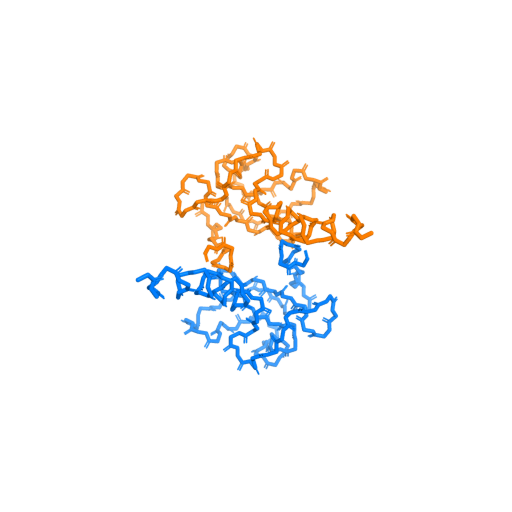 C . LYS B 1 14 ? 4.734 12.336 11.047 1 55 14 LYS B C 1
ATOM 743 O O . LYS B 1 14 ? 4.941 11.336 10.352 1 55 14 LYS B O 1
ATOM 748 N N . LEU B 1 15 ? 3.953 13.297 10.703 1 55.66 15 LEU B N 1
ATOM 749 C CA . LEU B 1 15 ? 3.271 13.234 9.414 1 55.66 15 LEU B CA 1
ATOM 750 C C . LEU B 1 15 ? 4.273 13.258 8.266 1 55.66 15 LEU B C 1
ATOM 752 O O . LEU B 1 15 ? 4.098 12.562 7.266 1 55.66 15 LEU B O 1
ATOM 756 N N . LYS B 1 16 ? 5.34 14.102 8.492 1 58.94 16 LYS B N 1
ATOM 757 C CA . LYS B 1 16 ? 6.379 14.203 7.473 1 58.94 16 LYS B CA 1
ATOM 758 C C . LYS B 1 16 ? 7.148 12.891 7.336 1 58.94 16 LYS B C 1
ATOM 760 O O . LYS B 1 16 ? 7.539 12.508 6.234 1 58.94 16 LYS B O 1
ATOM 765 N N . GLU B 1 17 ? 7.281 12.195 8.461 1 73.12 17 GLU B N 1
ATOM 766 C CA . GLU B 1 17 ? 8.055 10.961 8.477 1 73.12 17 GLU B CA 1
ATOM 767 C C . GLU B 1 17 ? 7.324 9.844 7.727 1 73.12 17 GLU B C 1
ATOM 769 O O . GLU B 1 17 ? 7.957 8.961 7.145 1 73.12 17 GLU B O 1
ATOM 774 N N . ASN B 1 18 ? 6.055 10.055 7.508 1 80.31 18 ASN B N 1
ATOM 775 C CA . ASN B 1 18 ? 5.289 9.016 6.828 1 80.31 18 ASN B CA 1
ATOM 776 C C . ASN B 1 18 ? 5.41 9.133 5.312 1 80.31 18 ASN B C 1
ATOM 778 O O . ASN B 1 18 ? 5.094 8.188 4.586 1 80.31 18 ASN B O 1
ATOM 782 N N . PHE B 1 19 ? 6.133 10.172 4.984 1 89.31 19 PHE B N 1
ATOM 783 C CA . PHE B 1 19 ? 6.195 10.398 3.543 1 89.31 19 PHE B CA 1
ATOM 784 C C . PHE B 1 19 ? 7.633 10.328 3.047 1 89.31 19 PHE B C 1
ATOM 786 O O . PHE B 1 19 ? 8.008 11.031 2.107 1 89.31 19 PHE B O 1
ATOM 793 N N . THR B 1 20 ? 8.406 9.555 3.75 1 93.25 20 THR B N 1
ATOM 794 C CA . THR B 1 20 ? 9.797 9.32 3.371 1 93.25 20 THR B CA 1
ATOM 795 C C . THR B 1 20 ? 10.094 7.824 3.305 1 93.25 20 THR B C 1
ATOM 797 O O . THR B 1 20 ? 9.562 7.043 4.098 1 93.25 20 THR B O 1
ATOM 800 N N . CYS B 1 21 ? 10.953 7.473 2.35 1 96 21 CYS B N 1
ATOM 801 C CA . CYS B 1 21 ? 11.391 6.086 2.236 1 96 21 CYS B CA 1
ATOM 802 C C . CYS B 1 21 ? 12.281 5.699 3.408 1 96 21 CYS B C 1
ATOM 804 O O . CYS B 1 21 ? 13.273 6.379 3.688 1 96 21 CYS B O 1
ATOM 806 N N . GLY B 1 22 ? 12.008 4.594 4.012 1 94 22 GLY B N 1
ATOM 807 C CA . GLY B 1 22 ? 12.742 4.148 5.188 1 94 22 GLY B CA 1
ATOM 808 C C . GLY B 1 22 ? 14.125 3.623 4.863 1 94 22 GLY B C 1
ATOM 809 O O . GLY B 1 22 ? 14.922 3.365 5.766 1 94 22 GLY B O 1
ATOM 810 N N . ILE B 1 23 ? 14.414 3.479 3.617 1 96.62 23 ILE B N 1
ATOM 811 C CA . ILE B 1 23 ? 15.703 2.93 3.229 1 96.62 23 ILE B CA 1
ATOM 812 C C . ILE B 1 23 ? 16.656 4.062 2.842 1 96.62 23 ILE B C 1
ATOM 814 O O . ILE B 1 23 ? 17.75 4.184 3.398 1 96.62 23 ILE B O 1
ATOM 818 N N . CYS B 1 24 ? 16.281 4.93 1.953 1 96.94 24 CYS B N 1
ATOM 819 C CA . CYS B 1 24 ? 17.203 5.934 1.43 1 96.94 24 CYS B CA 1
ATOM 820 C C . CYS B 1 24 ? 16.953 7.293 2.078 1 96.94 24 CYS B C 1
ATOM 822 O O . CYS B 1 24 ? 17.75 8.219 1.92 1 96.94 24 CYS B O 1
ATOM 824 N N . GLY B 1 25 ? 15.734 7.41 2.643 1 95.56 25 GLY B N 1
ATOM 825 C CA . GLY B 1 25 ? 15.43 8.641 3.348 1 95.56 25 GLY B CA 1
ATOM 826 C C . GLY B 1 25 ? 14.852 9.719 2.445 1 95.56 25 GLY B C 1
ATOM 827 O O . GLY B 1 25 ? 14.531 10.82 2.906 1 95.56 25 GLY B O 1
ATOM 828 N N . GLU B 1 26 ? 14.672 9.477 1.193 1 96.31 26 GLU B N 1
ATOM 829 C CA . GLU B 1 26 ? 14.109 10.445 0.262 1 96.31 26 GLU B CA 1
ATOM 830 C C . GLU B 1 26 ? 12.602 10.602 0.471 1 96.31 26 GLU B C 1
ATOM 832 O O . GLU B 1 26 ? 11.922 9.648 0.842 1 96.31 26 GLU B O 1
ATOM 837 N N . ASN B 1 27 ? 12.062 11.773 0.18 1 94.25 27 ASN B N 1
ATOM 838 C CA . ASN B 1 27 ? 10.617 11.984 0.141 1 94.25 27 ASN B CA 1
ATOM 839 C C . ASN B 1 27 ? 9.977 11.242 -1.027 1 94.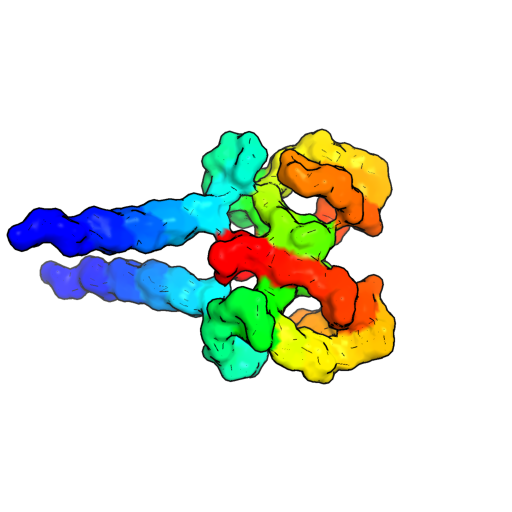25 27 ASN B C 1
ATOM 841 O O . ASN B 1 27 ? 10.539 11.195 -2.125 1 94.25 27 ASN B O 1
ATOM 845 N N . TYR B 1 28 ? 8.82 10.672 -0.689 1 94.5 28 TYR B N 1
ATOM 846 C CA . TYR B 1 28 ? 8.094 10.031 -1.778 1 94.5 28 TYR B CA 1
ATOM 847 C C . TYR B 1 28 ? 7.664 11.047 -2.826 1 94.5 28 TYR B C 1
ATOM 849 O O . TYR B 1 28 ? 7.23 12.148 -2.484 1 94.5 28 TYR B O 1
ATOM 857 N N . THR B 1 29 ? 7.844 10.703 -4.062 1 95.31 29 THR B N 1
ATOM 858 C CA . THR B 1 29 ? 7.395 11.469 -5.219 1 95.31 29 THR B CA 1
ATOM 859 C C . THR B 1 29 ? 6.641 10.57 -6.199 1 95.31 29 THR B C 1
ATOM 861 O O . THR B 1 29 ? 6.504 9.367 -5.969 1 95.31 29 THR B O 1
ATOM 864 N N . ASN B 1 30 ? 6.027 11.164 -7.211 1 95.69 30 ASN B N 1
ATOM 865 C CA . ASN B 1 30 ? 5.219 10.422 -8.172 1 95.69 30 ASN B CA 1
ATOM 866 C C . ASN B 1 30 ? 6.082 9.711 -9.211 1 95.69 30 ASN B C 1
ATOM 868 O O . ASN B 1 30 ? 5.57 8.977 -10.055 1 95.69 30 ASN B O 1
ATOM 872 N N . ASP B 1 31 ? 7.402 9.82 -9.094 1 95.5 31 ASP B N 1
ATOM 873 C CA . ASP B 1 31 ? 8.289 9.258 -10.109 1 95.5 31 ASP B CA 1
ATOM 874 C C . ASP B 1 31 ? 9.344 8.352 -9.477 1 95.5 31 ASP B C 1
ATOM 876 O O . ASP B 1 31 ? 9.016 7.27 -8.977 1 95.5 31 ASP B O 1
ATOM 880 N N . LYS B 1 32 ? 10.555 8.82 -9.406 1 96.75 32 LYS B N 1
ATOM 881 C CA . LYS B 1 32 ? 11.695 8.023 -8.977 1 96.75 32 LYS B CA 1
ATOM 882 C C . LYS B 1 32 ? 11.508 7.523 -7.543 1 96.75 32 LYS B C 1
ATOM 884 O O . LYS B 1 32 ? 11.93 6.418 -7.207 1 96.75 32 LYS B O 1
ATOM 889 N N . PHE B 1 33 ? 10.945 8.258 -6.836 1 97.94 33 PHE B N 1
ATOM 890 C CA . PHE B 1 33 ? 10.797 7.918 -5.426 1 97.94 33 PHE B CA 1
ATOM 891 C C . PHE B 1 33 ? 9.344 7.629 -5.09 1 97.94 33 PHE B C 1
ATOM 893 O O . PHE B 1 33 ? 8.883 7.914 -3.979 1 97.94 33 PHE B O 1
ATOM 900 N N . ALA B 1 34 ? 8.633 7.055 -6.105 1 97.88 34 ALA B N 1
ATOM 901 C CA . ALA B 1 34 ? 7.238 6.688 -5.871 1 97.88 34 ALA B CA 1
ATOM 902 C C . ALA B 1 34 ? 7.125 5.621 -4.785 1 97.88 34 ALA B C 1
ATOM 904 O O . ALA B 1 34 ? 7.902 4.66 -4.766 1 97.88 34 ALA B O 1
ATOM 905 N N . PRO B 1 35 ? 6.156 5.77 -3.848 1 97.12 35 PRO B N 1
ATOM 906 C CA . PRO B 1 35 ? 5.977 4.777 -2.785 1 97.12 35 PRO B CA 1
ATOM 907 C C . PRO B 1 35 ? 5.371 3.469 -3.293 1 97.12 35 PRO B C 1
ATOM 909 O O . PRO B 1 35 ? 4.387 3.488 -4.035 1 97.12 35 PRO B O 1
ATOM 912 N N . ILE B 1 36 ? 5.945 2.383 -2.955 1 97.81 36 ILE B N 1
ATOM 913 C CA . ILE B 1 36 ? 5.504 1.027 -3.26 1 97.81 36 ILE B CA 1
ATOM 914 C C . ILE B 1 36 ? 5.352 0.231 -1.965 1 97.81 36 ILE B C 1
ATOM 916 O O . ILE B 1 36 ? 6.289 0.147 -1.167 1 97.81 36 ILE B O 1
ATOM 920 N N . THR B 1 37 ? 4.148 -0.333 -1.716 1 96.62 37 THR B N 1
ATOM 921 C CA . THR B 1 37 ? 3.918 -1.146 -0.526 1 96.62 37 THR B CA 1
ATOM 922 C C . THR B 1 37 ? 4.105 -2.627 -0.839 1 96.62 37 THR B 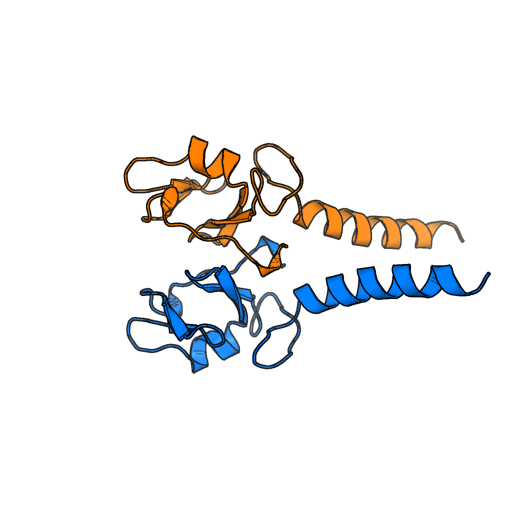C 1
ATOM 924 O O . THR B 1 37 ? 3.547 -3.135 -1.814 1 96.62 37 THR B O 1
ATOM 927 N N . LEU B 1 38 ? 4.883 -3.258 -0.023 1 96.94 38 LEU B N 1
ATOM 928 C CA . LEU B 1 38 ? 5.129 -4.688 -0.167 1 96.94 38 LEU B CA 1
ATOM 929 C C . LEU B 1 38 ? 4.051 -5.5 0.542 1 96.94 38 LEU B C 1
ATOM 931 O O . LEU B 1 38 ? 3.232 -4.945 1.276 1 96.94 38 LEU B O 1
ATOM 935 N N . HIS B 1 39 ? 4.031 -6.781 0.298 1 94.88 39 HIS B N 1
ATOM 936 C CA . HIS B 1 39 ? 3.041 -7.688 0.868 1 94.88 39 HIS B CA 1
ATOM 937 C C . HIS B 1 39 ? 3.066 -7.645 2.393 1 94.88 39 HIS B C 1
ATOM 939 O O . HIS B 1 39 ? 2.021 -7.758 3.039 1 94.88 39 HIS B O 1
ATOM 945 N N . CYS B 1 40 ? 4.203 -7.402 2.947 1 95.56 40 CYS B N 1
ATOM 946 C CA . CYS B 1 40 ? 4.352 -7.379 4.398 1 95.56 40 CYS B CA 1
ATOM 947 C C . CYS B 1 40 ? 3.762 -6.102 4.984 1 95.56 40 CYS B C 1
ATOM 949 O O . CYS B 1 40 ? 3.623 -5.977 6.203 1 95.56 40 CYS B O 1
ATOM 951 N N . GLY B 1 41 ? 3.486 -5.121 4.125 1 95.44 41 GLY B N 1
ATOM 952 C CA . GLY B 1 41 ? 2.867 -3.887 4.582 1 95.44 41 GLY B CA 1
ATOM 953 C C . GLY B 1 41 ? 3.844 -2.73 4.68 1 95.44 41 GLY B C 1
ATOM 954 O O . GLY B 1 41 ? 3.436 -1.58 4.855 1 95.44 41 GLY B O 1
ATOM 955 N N . HIS B 1 42 ? 5.129 -2.951 4.508 1 95.5 42 HIS B N 1
ATOM 956 C CA . HIS B 1 42 ? 6.109 -1.874 4.516 1 95.5 42 HIS B CA 1
ATOM 957 C C . HIS B 1 42 ? 6.195 -1.189 3.156 1 95.5 42 HIS B C 1
ATOM 959 O O . HIS B 1 42 ? 6.105 -1.85 2.119 1 95.5 42 HIS B O 1
ATOM 965 N N . THR B 1 43 ? 6.465 0.096 3.223 1 96.44 43 THR B N 1
ATOM 966 C CA . THR B 1 43 ? 6.504 0.905 2.01 1 96.44 43 THR B CA 1
ATOM 967 C C . THR B 1 43 ? 7.898 1.493 1.798 1 96.44 43 THR B C 1
ATOM 969 O O . THR B 1 43 ? 8.516 1.993 2.738 1 96.44 43 THR B O 1
ATOM 972 N N . PHE B 1 44 ? 8.406 1.397 0.529 1 97.44 44 PHE B N 1
ATOM 973 C CA . PHE B 1 44 ? 9.672 1.991 0.101 1 97.44 44 PHE B CA 1
ATOM 974 C C . PHE B 1 44 ? 9.523 2.65 -1.265 1 97.44 44 PHE B C 1
ATOM 976 O O . PHE B 1 44 ? 8.516 2.451 -1.95 1 97.44 44 PHE B O 1
ATOM 983 N N . CYS B 1 45 ? 10.492 3.461 -1.584 1 98.12 45 CYS B N 1
ATOM 984 C CA . CYS B 1 45 ? 10.406 4.125 -2.881 1 98.12 45 CYS B CA 1
ATOM 985 C C . CYS B 1 45 ? 10.781 3.166 -4.008 1 98.12 45 CYS B C 1
ATOM 987 O O . CYS B 1 45 ? 11.484 2.182 -3.781 1 98.12 45 CYS B O 1
ATOM 989 N N . ARG B 1 46 ? 10.336 3.506 -5.148 1 98.44 46 ARG B N 1
ATOM 990 C CA . ARG B 1 46 ? 10.586 2.719 -6.348 1 98.44 46 ARG B CA 1
ATOM 991 C C . ARG B 1 46 ? 12.086 2.488 -6.547 1 98.44 46 ARG B C 1
ATOM 993 O O . ARG B 1 46 ? 12.508 1.383 -6.887 1 98.44 46 ARG B O 1
ATOM 1000 N N . ASN B 1 47 ? 12.867 3.477 -6.34 1 98.56 47 ASN B N 1
ATOM 1001 C CA . ASN B 1 47 ? 14.312 3.365 -6.5 1 98.56 47 ASN B CA 1
ATOM 1002 C C . ASN B 1 47 ? 14.891 2.264 -5.613 1 98.56 47 ASN B C 1
ATOM 1004 O O . ASN B 1 47 ? 15.648 1.417 -6.086 1 98.56 47 ASN B O 1
ATOM 1008 N N . CYS B 1 48 ? 14.523 2.246 -4.414 1 98.56 48 CYS B N 1
ATOM 1009 C CA . CYS B 1 48 ? 15.023 1.256 -3.469 1 98.56 48 CYS B CA 1
ATOM 1010 C C . CYS B 1 48 ? 14.438 -0.12 -3.754 1 98.56 48 CYS B C 1
ATOM 1012 O O . CYS B 1 48 ? 15.125 -1.135 -3.625 1 98.56 48 CYS B O 1
ATOM 1014 N N . ILE B 1 49 ? 13.172 -0.181 -4.113 1 98.62 49 ILE 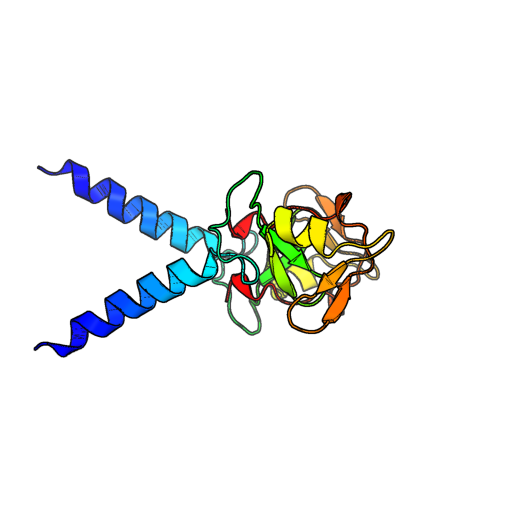B N 1
ATOM 1015 C CA . ILE B 1 49 ? 12.531 -1.441 -4.477 1 98.62 49 ILE B CA 1
ATOM 1016 C C . ILE B 1 49 ? 13.273 -2.08 -5.648 1 98.62 49 ILE B C 1
ATOM 1018 O O . ILE B 1 49 ? 13.523 -3.289 -5.648 1 98.62 49 ILE B O 1
ATOM 1022 N N . ASP B 1 50 ? 13.641 -1.254 -6.598 1 98.19 50 ASP B N 1
ATOM 1023 C CA . ASP B 1 50 ? 14.336 -1.771 -7.77 1 98.19 50 ASP B CA 1
ATOM 1024 C C . ASP B 1 50 ? 15.711 -2.314 -7.387 1 98.19 50 ASP B C 1
ATOM 1026 O O . ASP B 1 50 ? 16.203 -3.273 -7.996 1 98.19 50 ASP B O 1
ATOM 1030 N N . GLN B 1 51 ? 16.266 -1.706 -6.414 1 98 51 GLN B N 1
ATOM 1031 C CA . GLN B 1 51 ? 17.578 -2.15 -5.953 1 98 51 GLN B CA 1
ATOM 1032 C C . GLN B 1 51 ? 17.469 -3.447 -5.156 1 98 51 GLN B C 1
ATOM 1034 O O . GLN B 1 51 ? 18.344 -4.316 -5.254 1 98 51 GLN B O 1
ATOM 1039 N N . LEU B 1 52 ? 16.438 -3.613 -4.348 1 97.75 52 LEU B N 1
ATOM 1040 C CA . LEU B 1 52 ? 16.219 -4.789 -3.514 1 97.75 52 LEU B CA 1
ATOM 1041 C C . LEU B 1 52 ? 15.742 -5.969 -4.355 1 97.75 52 LEU B C 1
ATOM 1043 O O . LEU B 1 52 ? 15.984 -7.125 -4.004 1 97.75 52 LEU B O 1
ATOM 1047 N N . GLY B 1 53 ? 15.016 -5.613 -5.434 1 97.75 53 GLY B N 1
ATOM 1048 C CA . GLY B 1 53 ? 14.281 -6.605 -6.203 1 97.75 53 GLY B CA 1
ATOM 1049 C C . GLY B 1 53 ? 15.18 -7.668 -6.812 1 97.75 53 GLY B C 1
ATOM 1050 O O . GLY B 1 53 ? 16.297 -7.371 -7.254 1 97.75 53 GLY B O 1
ATOM 1051 N N . LYS B 1 54 ? 14.602 -8.852 -6.789 1 95.44 54 LYS B N 1
ATOM 1052 C CA . LYS B 1 54 ? 15.172 -9.984 -7.52 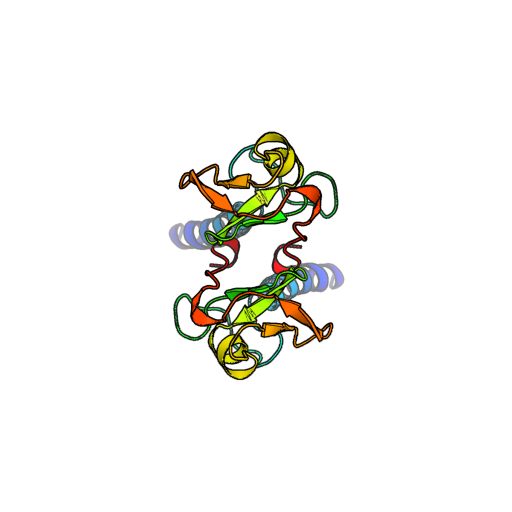1 95.44 54 LYS B CA 1
ATOM 1053 C C . LYS B 1 54 ? 14.336 -10.32 -8.75 1 95.44 54 LYS B C 1
ATOM 1055 O O . LYS B 1 54 ? 13.477 -9.539 -9.156 1 95.44 54 LYS B O 1
ATOM 1060 N N . ASP B 1 55 ? 14.594 -11.391 -9.43 1 95.06 55 ASP B N 1
ATOM 1061 C CA . ASP B 1 55 ? 13.898 -11.742 -10.664 1 95.06 55 ASP B CA 1
ATOM 1062 C C . ASP B 1 55 ? 12.406 -11.914 -10.43 1 95.06 55 ASP B C 1
ATOM 1064 O O . ASP B 1 55 ? 11.586 -11.336 -11.148 1 95.06 55 ASP B O 1
ATOM 1068 N N . LYS B 1 56 ? 12.094 -12.57 -9.328 1 96.88 56 LYS B N 1
ATOM 1069 C CA . LYS B 1 56 ? 10.695 -12.953 -9.195 1 96.88 56 LYS B CA 1
ATOM 1070 C C . LYS B 1 56 ? 10.094 -12.406 -7.906 1 96.88 56 LYS B C 1
ATOM 1072 O O . LYS B 1 56 ? 8.906 -12.609 -7.629 1 96.88 56 LYS B O 1
ATOM 1077 N N . HIS B 1 57 ? 10.961 -11.766 -7.145 1 97.88 57 HIS B N 1
ATOM 1078 C CA . HIS B 1 57 ? 10.445 -11.32 -5.852 1 97.88 57 HIS B CA 1
ATOM 1079 C C . HIS B 1 57 ? 11.242 -10.133 -5.32 1 97.88 57 HIS B C 1
ATOM 1081 O O . HIS B 1 57 ? 12.297 -9.797 -5.863 1 97.88 57 HIS B O 1
ATOM 1087 N N . VAL B 1 58 ? 10.656 -9.5 -4.324 1 98.31 58 VAL B N 1
ATOM 1088 C CA . VAL B 1 58 ? 11.289 -8.383 -3.631 1 98.31 58 VAL B CA 1
ATOM 1089 C C . VAL B 1 58 ? 11.336 -8.664 -2.131 1 98.31 58 VAL B C 1
ATOM 1091 O O . VAL B 1 58 ? 10.289 -8.789 -1.485 1 98.31 58 VAL B O 1
ATOM 1094 N N . PRO B 1 59 ? 12.547 -8.758 -1.576 1 98.44 59 PRO B N 1
ATOM 1095 C CA . PRO B 1 59 ? 12.633 -8.828 -0.115 1 98.44 59 PRO B CA 1
ATOM 1096 C C . PRO B 1 59 ? 12.422 -7.477 0.556 1 98.44 59 PRO B C 1
ATOM 1098 O O . PRO B 1 59 ? 12.883 -6.449 0.045 1 98.44 59 PRO B O 1
ATOM 1101 N N . CYS B 1 60 ? 11.672 -7.566 1.64 1 97.94 60 CYS B N 1
ATOM 1102 C CA . CYS B 1 60 ? 11.477 -6.34 2.402 1 97.94 60 CYS B CA 1
ATOM 1103 C C . CYS B 1 60 ? 12.766 -5.918 3.102 1 97.94 60 CYS B C 1
ATOM 1105 O O . CYS B 1 60 ? 13.422 -6.738 3.748 1 97.94 60 CYS B O 1
ATOM 1107 N N . GLY B 1 61 ? 13.07 -4.691 3.092 1 96.81 61 GLY B N 1
ATOM 1108 C CA . GLY B 1 61 ? 14.289 -4.152 3.672 1 96.81 61 GLY B CA 1
ATOM 1109 C C . GLY B 1 61 ? 14.242 -4.07 5.188 1 96.81 61 GLY B C 1
ATOM 1110 O O . GLY B 1 61 ? 15.258 -3.787 5.828 1 96.81 61 GLY B O 1
ATOM 1111 N N . VAL B 1 62 ? 13.086 -4.328 5.699 1 95.38 62 VAL B N 1
ATOM 1112 C CA . VAL B 1 62 ? 12.922 -4.148 7.141 1 95.38 62 VAL B CA 1
ATOM 1113 C C . VAL B 1 62 ? 12.688 -5.5 7.809 1 95.38 62 VAL B C 1
ATOM 1115 O O . VAL B 1 62 ? 13.414 -5.883 8.727 1 95.38 62 VAL B O 1
ATOM 1118 N N . CYS B 1 63 ? 11.734 -6.309 7.328 1 95.75 63 CYS B N 1
ATOM 1119 C CA . CYS B 1 63 ? 11.359 -7.555 7.988 1 95.75 63 CYS B CA 1
ATOM 1120 C C . CYS B 1 63 ? 11.867 -8.758 7.207 1 95.75 63 CYS B C 1
ATOM 1122 O O . CYS B 1 63 ? 11.75 -9.898 7.668 1 95.75 63 CYS B O 1
ATOM 1124 N N . PHE B 1 64 ? 12.266 -8.602 6.008 1 96.38 64 PHE B N 1
ATOM 1125 C CA . PHE B 1 64 ? 12.938 -9.57 5.148 1 96.38 64 PHE B CA 1
ATOM 1126 C C . PHE B 1 64 ? 11.93 -10.539 4.551 1 96.38 64 PHE B C 1
ATOM 1128 O O . PHE B 1 64 ? 12.305 -11.508 3.889 1 96.38 64 PHE B O 1
ATOM 1135 N N . THR B 1 65 ? 10.664 -10.344 4.758 1 96.75 65 THR B N 1
ATOM 1136 C CA . THR B 1 65 ? 9.633 -11.141 4.105 1 96.75 65 THR B CA 1
ATOM 1137 C C . THR B 1 65 ? 9.633 -10.906 2.6 1 96.75 65 THR B C 1
ATOM 1139 O O . THR B 1 65 ? 9.781 -9.766 2.145 1 96.75 65 THR B O 1
ATOM 1142 N N . ASN B 1 66 ? 9.445 -11.953 1.867 1 97.5 66 ASN B N 1
ATOM 1143 C CA . ASN B 1 66 ? 9.43 -11.844 0.412 1 97.5 66 ASN B CA 1
ATOM 1144 C C . ASN B 1 66 ? 8.047 -11.469 -0.109 1 97.5 66 ASN B C 1
ATOM 1146 O O . ASN B 1 66 ? 7.043 -12.039 0.322 1 97.5 66 ASN B O 1
ATOM 1150 N N . THR B 1 67 ? 7.98 -10.477 -0.947 1 97 67 THR B N 1
ATOM 1151 C CA . THR B 1 67 ? 6.848 -10.258 -1.84 1 97 67 THR B CA 1
ATOM 1152 C C . THR B 1 67 ? 7.062 -10.977 -3.172 1 97 67 THR B C 1
ATOM 1154 O O . THR B 1 67 ? 7.938 -10.586 -3.953 1 97 67 THR B O 1
ATOM 1157 N N . TRP B 1 68 ? 6.242 -11.969 -3.396 1 96 68 TRP B N 1
ATOM 1158 C CA . TRP B 1 68 ? 6.453 -12.82 -4.562 1 96 68 TRP B CA 1
ATOM 1159 C C . TRP B 1 68 ? 5.816 -12.211 -5.805 1 96 68 TRP B C 1
ATOM 1161 O O . TRP B 1 68 ? 4.895 -12.789 -6.387 1 96 68 TRP B O 1
ATOM 1171 N N . THR B 1 69 ? 6.141 -11.055 -6.188 1 95.94 69 THR B N 1
ATOM 1172 C CA . THR B 1 69 ? 5.832 -10.258 -7.375 1 95.94 69 THR B CA 1
ATOM 1173 C C . THR B 1 69 ? 7.066 -9.492 -7.844 1 95.94 69 THR B C 1
ATOM 1175 O O . THR B 1 69 ? 7.762 -8.867 -7.035 1 95.94 69 THR B O 1
ATOM 1178 N N . PRO B 1 70 ? 7.375 -9.633 -9.18 1 97.06 70 PRO B N 1
ATOM 1179 C CA . PRO B 1 70 ? 8.516 -8.852 -9.672 1 97.06 70 PRO B CA 1
ATOM 1180 C C . PRO B 1 70 ? 8.359 -7.359 -9.406 1 97.06 70 PRO B C 1
ATOM 1182 O O . PRO B 1 70 ? 7.254 -6.82 -9.508 1 97.06 70 PRO B O 1
ATOM 1185 N N . ALA B 1 71 ? 9.477 -6.684 -9.148 1 97.44 71 ALA B N 1
ATOM 1186 C CA . ALA B 1 71 ? 9.477 -5.262 -8.82 1 97.44 71 ALA B CA 1
ATOM 1187 C C . ALA B 1 71 ? 8.734 -4.449 -9.875 1 97.44 71 ALA B C 1
ATOM 1189 O O . ALA B 1 71 ? 7.98 -3.531 -9.547 1 97.44 71 ALA B O 1
ATOM 1190 N N . LYS B 1 72 ? 8.875 -4.77 -11.109 1 95.88 72 LYS B N 1
ATOM 1191 C CA . LYS B 1 72 ? 8.312 -4.008 -12.219 1 95.88 72 LYS B CA 1
ATOM 1192 C C . LYS B 1 72 ? 6.793 -4.098 -12.234 1 95.88 72 LYS B C 1
ATOM 1194 O O . LYS B 1 72 ? 6.125 -3.279 -12.875 1 95.88 72 LYS B O 1
ATOM 1199 N N . LYS B 1 73 ? 6.215 -5.027 -11.5 1 96.12 73 LYS B N 1
ATOM 1200 C CA . LYS B 1 73 ? 4.77 -5.242 -11.523 1 96.12 73 LYS B CA 1
ATOM 1201 C C . LYS B 1 73 ? 4.105 -4.625 -10.297 1 96.12 73 LYS B C 1
ATOM 1203 O O . LYS B 1 73 ? 2.875 -4.609 -10.195 1 96.12 73 LYS B O 1
ATOM 1208 N N . LEU B 1 74 ? 4.875 -4.195 -9.398 1 96.38 74 LEU B N 1
ATOM 1209 C CA . LEU B 1 74 ? 4.312 -3.547 -8.219 1 96.38 74 LEU B CA 1
ATOM 1210 C C . LEU B 1 74 ? 3.846 -2.133 -8.547 1 96.38 74 LEU B C 1
ATOM 1212 O O . LEU B 1 74 ? 4.5 -1.422 -9.312 1 96.38 74 LEU B O 1
ATOM 1216 N N . THR B 1 75 ? 2.766 -1.804 -7.945 1 95.94 75 THR B N 1
ATOM 1217 C CA . THR B 1 75 ? 2.133 -0.531 -8.273 1 95.94 75 THR B CA 1
ATOM 1218 C C . THR B 1 75 ? 2.354 0.484 -7.156 1 95.94 75 THR B C 1
ATOM 1220 O O . THR B 1 75 ? 2.695 0.113 -6.031 1 95.94 75 THR B O 1
ATOM 1223 N N . LYS B 1 76 ? 2.137 1.724 -7.543 1 96.62 76 LYS B N 1
ATOM 1224 C CA . LYS B 1 76 ? 2.283 2.816 -6.586 1 96.62 76 LYS B CA 1
ATOM 1225 C C . LYS B 1 76 ? 1.188 2.77 -5.523 1 96.62 76 LYS B C 1
ATOM 1227 O O . LYS B 1 76 ? 0.051 2.393 -5.812 1 96.62 76 LYS B O 1
ATOM 1232 N N . ASN B 1 77 ? 1.627 3.045 -4.312 1 94 77 ASN B N 1
ATOM 1233 C CA . ASN B 1 77 ? 0.669 3.354 -3.258 1 94 77 ASN B CA 1
ATOM 1234 C C . ASN B 1 77 ? 0.108 4.766 -3.404 1 94 77 ASN B C 1
ATOM 1236 O O . ASN B 1 77 ? 0.711 5.73 -2.932 1 94 77 ASN B O 1
ATOM 1240 N N . TYR B 1 78 ? -1.022 4.922 -3.996 1 92 78 TYR B N 1
ATOM 1241 C CA . TYR B 1 78 ? -1.547 6.23 -4.367 1 92 78 TYR B CA 1
ATOM 1242 C C . TYR B 1 78 ? -1.983 7.012 -3.133 1 92 78 TYR B C 1
ATOM 1244 O O . TYR B 1 78 ? -2.119 8.234 -3.184 1 92 78 TYR B O 1
ATOM 1252 N N . GLN B 1 79 ? -2.197 6.355 -2.057 1 88.94 79 GLN B N 1
ATOM 1253 C CA . GLN B 1 79 ? -2.625 7.031 -0.835 1 88.94 79 GLN B CA 1
ATOM 1254 C C . GLN B 1 79 ? -1.511 7.906 -0.271 1 88.94 79 GLN B C 1
ATOM 1256 O O . GLN B 1 79 ? -1.773 8.852 0.477 1 88.94 79 GLN B O 1
ATOM 1261 N N . MET B 1 80 ? -0.304 7.609 -0.685 1 88.62 80 MET B N 1
ATOM 1262 C CA . MET B 1 80 ? 0.858 8.32 -0.162 1 88.62 80 MET B CA 1
ATOM 1263 C C . MET B 1 80 ? 1.245 9.477 -1.078 1 88.62 80 MET B C 1
ATOM 1265 O O . MET B 1 80 ? 2.305 10.078 -0.907 1 88.62 80 MET B O 1
ATOM 1269 N N . LEU B 1 81 ? 0.491 9.625 -2.008 1 83.88 81 LEU B N 1
ATOM 1270 C CA . LEU B 1 81 ? 0.792 10.672 -2.973 1 83.88 81 LEU B CA 1
ATOM 1271 C C . LEU B 1 81 ? -0.292 11.75 -2.963 1 83.88 81 LEU B C 1
ATOM 1273 O O . LEU B 1 81 ? -1.45 11.461 -2.648 1 83.88 81 LEU B O 1
#

Secondary structure (DSSP, 8-state):
--TTHHHHHHHHHHHHHTTB-TTT-PBP-SSTT-EEE-TTS-EEEHHHHHHH--SS-EE-TTT--EE-S-GGG--B-GGG-/--TTHHHHHHHHHHHHHTTB-TTT-PBP-SSTT-EEE-TTS-EEEHHHHHHH--SS-EE-TTT--EE-S-GGG--B-GGG-

Nearest PDB structures (foldseek):
  5fey-assembly1_B  TM=8.685E-01  e=1.214E-05  Homo sapiens
  5fey-assembly1_A  TM=8.705E-01  e=1.714E-05  Homo sapiens
  2ct2-assembly1_A  TM=8.533E-01  e=1.267E-04  Homo sapiens
  8pjn-assembly1_i  TM=8.023E-01  e=1.204E-02  Homo sapiens
  8pjn-assembly1_b  TM=8.038E-01  e=1.124E-02  Homo sapiens

Sequence (162 aa):
MLSNASRVFQTSDKLKENFTCGICGENYTNDKFAPITLHCGHTFCRNCIDQLGKDKHVPCGVCFTNTWTPAKKLTKNYQMLMLSNASRVFQTSDKLKENFTCGICGENYTNDKFAPITLHCGHTFCRNCIDQLGKDKHVPCGVCFTNTWTPAKKLTKNYQML

pLDDT: mean 85.51, std 20.36, range [31.8, 98.62]

Foldseek 3Di:
DPPPVVVVVVVVVVVQQVQAAPPPGHGDDPPQQFWFAAPVGDIGGLVVQQVQFDPQWGADPPPRDIRRHGSVPTDGPPVSD/DPPPVVVVVVVVVVVQVVQAAPPPGHGDDPPQQFWFAAPVGDIGGLVVQQVQFDDQWGADPPPRDIRRHGSVPTDGPPVSD

Radius of gyration: 17.04 Å; Cα contacts (8 Å, |Δi|>4): 294; chains: 2; bounding box: 35×56×41 Å